Protein AF-A0A4R5GBF7-F1 (afdb_monomer)

Secondary structure (DSSP, 8-state):
-HHHHHHHTT---SSEEEEEEES-SS-GGG--EEEEEEETTEEEEPPS-BSGGGHHHHHHHHHHHHHHHHHTTPPEEEEE--HHHHHHHHHS--HHHHHHHHHHPEE--THHHHSPPPPP-------

Structure (mmCIF, N/CA/C/O backbone):
data_AF-A0A4R5GBF7-F1
#
_entry.id   AF-A0A4R5GBF7-F1
#
loop_
_atom_site.group_PDB
_atom_site.id
_atom_site.type_symbol
_atom_site.label_atom_id
_atom_site.label_alt_id
_atom_site.label_comp_id
_atom_site.label_asym_id
_atom_site.label_entity_id
_atom_site.label_seq_id
_atom_site.pdbx_PDB_ins_code
_atom_site.Cartn_x
_atom_site.Cartn_y
_atom_site.Cartn_z
_atom_site.occupancy
_atom_site.B_iso_or_equiv
_atom_site.auth_seq_id
_atom_site.auth_comp_id
_atom_site.auth_asym_id
_atom_site.auth_atom_id
_atom_site.pdbx_PDB_model_num
ATOM 1 N N . MET A 1 1 ? -5.906 3.016 -12.571 1.00 55.62 1 MET A N 1
ATOM 2 C CA . MET A 1 1 ? -5.816 3.870 -11.365 1.00 55.62 1 MET A CA 1
ATOM 3 C C . MET A 1 1 ? -7.178 4.278 -10.811 1.00 55.62 1 MET A C 1
ATOM 5 O O . MET A 1 1 ? -7.481 3.913 -9.683 1.00 55.62 1 MET A O 1
ATOM 9 N N . GLN A 1 2 ? -8.000 5.003 -11.587 1.00 59.97 2 GLN A N 1
ATOM 10 C CA . GLN A 1 2 ? -9.221 5.654 -11.083 1.00 59.97 2 GLN A CA 1
ATOM 11 C C . GLN A 1 2 ? -10.164 4.717 -10.315 1.00 59.97 2 GLN A C 1
ATOM 13 O O . GLN A 1 2 ? -10.664 5.103 -9.272 1.00 59.97 2 GLN A O 1
ATOM 18 N N . ALA A 1 3 ? -10.335 3.462 -10.743 1.00 66.56 3 ALA A N 1
ATOM 19 C CA . ALA A 1 3 ? -11.238 2.524 -10.071 1.00 66.56 3 ALA A CA 1
ATOM 20 C C . ALA A 1 3 ? -10.871 2.213 -8.603 1.00 66.56 3 ALA A C 1
ATOM 22 O O . ALA A 1 3 ? -11.770 2.057 -7.778 1.00 66.56 3 ALA A O 1
ATOM 23 N N . VAL A 1 4 ? -9.575 2.130 -8.262 1.00 69.69 4 VAL A N 1
ATOM 24 C CA . VAL A 1 4 ? -9.149 1.894 -6.871 1.00 69.69 4 VAL A CA 1
ATOM 25 C C . VAL A 1 4 ? -9.349 3.167 -6.060 1.00 69.69 4 VAL A C 1
ATOM 27 O O . VAL A 1 4 ? -10.029 3.122 -5.044 1.00 69.69 4 VAL A O 1
ATOM 30 N N . LEU A 1 5 ? -8.851 4.309 -6.544 1.00 68.31 5 LEU A N 1
ATOM 31 C CA . LEU A 1 5 ? -8.981 5.595 -5.850 1.00 68.31 5 LEU A CA 1
ATOM 32 C C . LEU A 1 5 ? -10.451 5.976 -5.603 1.00 68.31 5 LEU A C 1
ATOM 34 O O . LEU A 1 5 ? -10.807 6.295 -4.477 1.00 68.31 5 LEU A O 1
ATOM 38 N N . SER A 1 6 ? -11.337 5.808 -6.588 1.00 71.75 6 SER A N 1
ATOM 39 C CA . SER A 1 6 ? -12.776 6.064 -6.421 1.00 71.75 6 SER A CA 1
ATOM 40 C C . SER A 1 6 ? -13.464 5.108 -5.443 1.00 71.75 6 SER A C 1
ATOM 42 O O . SER A 1 6 ? -14.520 5.429 -4.895 1.00 71.75 6 SER A O 1
ATOM 44 N N . ARG A 1 7 ? -12.902 3.915 -5.213 1.00 75.19 7 ARG A N 1
ATOM 45 C CA . ARG A 1 7 ? -13.366 3.018 -4.146 1.00 75.19 7 ARG A CA 1
ATOM 46 C C . ARG A 1 7 ? -12.835 3.464 -2.785 1.00 75.19 7 ARG A C 1
ATOM 48 O O . ARG A 1 7 ? -13.573 3.375 -1.811 1.00 75.19 7 ARG A O 1
ATOM 55 N N . LEU A 1 8 ? -11.605 3.973 -2.730 1.00 74.50 8 LEU A N 1
ATOM 56 C CA . LEU A 1 8 ? -10.993 4.513 -1.514 1.00 74.50 8 LEU A CA 1
ATOM 57 C C . LEU A 1 8 ? -11.664 5.806 -1.034 1.00 74.50 8 LEU A C 1
ATOM 59 O O . LEU A 1 8 ? -11.799 6.010 0.168 1.00 74.50 8 LEU A O 1
ATOM 63 N N . GLU A 1 9 ? -12.136 6.657 -1.947 1.00 75.06 9 GLU A N 1
ATOM 64 C CA . GLU A 1 9 ? -12.889 7.881 -1.625 1.00 75.06 9 GLU A CA 1
ATOM 65 C C . GLU A 1 9 ? -14.184 7.599 -0.853 1.00 75.06 9 GLU A C 1
ATOM 67 O O . GLU A 1 9 ? -14.620 8.426 -0.059 1.00 75.06 9 GLU A O 1
ATOM 72 N N . LYS A 1 10 ? -14.770 6.411 -1.036 1.00 77.19 10 LYS A N 1
ATOM 73 C CA . LYS A 1 10 ? -15.978 5.971 -0.321 1.00 77.19 10 LYS A CA 1
ATOM 74 C C . LYS A 1 10 ? -15.686 5.403 1.069 1.00 77.19 10 LYS A C 1
ATOM 76 O O . LYS A 1 10 ? -16.617 5.027 1.775 1.00 77.19 10 LYS A O 1
ATOM 81 N N . ILE A 1 11 ? -14.414 5.291 1.456 1.00 80.50 11 ILE A N 1
ATOM 82 C CA . ILE A 1 11 ? -14.034 4.784 2.772 1.00 80.50 11 ILE A CA 1
ATOM 83 C C . ILE A 1 11 ? -14.128 5.926 3.786 1.00 80.50 11 ILE A C 1
ATOM 85 O O . ILE A 1 11 ? -13.247 6.783 3.883 1.00 80.50 11 ILE A O 1
ATOM 89 N N . GLU A 1 12 ? -15.194 5.911 4.580 1.00 77.12 12 GLU A N 1
ATOM 90 C CA . GLU A 1 12 ? -15.437 6.879 5.662 1.00 77.12 12 GLU A CA 1
ATOM 91 C C . GLU A 1 12 ? -14.851 6.431 7.010 1.00 77.12 12 GLU A C 1
ATOM 93 O O . GLU A 1 12 ? -15.005 7.109 8.023 1.00 77.12 12 GLU A O 1
ATOM 98 N N . ALA A 1 13 ? -14.156 5.292 7.042 1.00 79.69 13 ALA A N 1
ATOM 99 C CA . ALA A 1 13 ? -13.589 4.764 8.272 1.00 79.69 13 ALA A CA 1
ATOM 100 C C . ALA A 1 13 ? -12.510 5.712 8.844 1.00 79.69 13 ALA A C 1
ATOM 102 O O . ALA A 1 13 ? -11.579 6.079 8.117 1.00 79.69 13 ALA A O 1
ATOM 103 N N . PRO A 1 14 ? -12.600 6.092 10.136 1.00 79.25 14 PRO A N 1
ATOM 104 C CA . PRO A 1 14 ? -11.598 6.943 10.777 1.00 79.25 14 PRO A CA 1
ATOM 105 C C . PRO A 1 14 ? -10.293 6.180 11.027 1.00 79.25 14 PRO A C 1
ATOM 107 O O . PRO A 1 14 ? -9.208 6.743 10.924 1.00 79.25 14 PRO A O 1
ATOM 110 N N . GLU A 1 15 ? -10.393 4.877 11.284 1.00 88.88 15 GLU A N 1
ATOM 111 C CA . GLU A 1 15 ? -9.262 4.005 11.576 1.00 88.88 15 GLU A CA 1
ATOM 112 C C . GLU A 1 15 ? -9.082 2.951 10.487 1.00 88.88 15 GLU A C 1
ATOM 114 O O . GLU A 1 15 ? -10.042 2.362 9.977 1.00 88.88 15 GLU A O 1
ATOM 119 N N . GLY A 1 16 ? -7.822 2.675 10.172 1.00 93.50 16 GLY A N 1
ATOM 120 C CA . GLY A 1 16 ? -7.451 1.636 9.235 1.00 93.50 16 GLY A CA 1
ATOM 121 C C . GLY A 1 16 ? -5.946 1.470 9.144 1.00 93.50 16 GLY A C 1
ATOM 122 O O . GLY A 1 16 ? -5.193 2.047 9.924 1.00 93.50 16 GLY A O 1
ATOM 123 N N . ARG A 1 17 ? -5.496 0.646 8.203 1.00 95.00 17 ARG A N 1
ATOM 124 C CA . ARG A 1 17 ? -4.074 0.478 7.882 1.00 95.00 17 ARG A CA 1
ATOM 125 C C . ARG A 1 17 ? -3.894 0.170 6.408 1.00 95.00 17 ARG A C 1
ATOM 127 O O . ARG A 1 17 ? -4.765 -0.448 5.792 1.00 95.00 17 ARG A O 1
ATOM 134 N N . LEU A 1 18 ? -2.724 0.522 5.894 1.00 96.00 18 LEU A N 1
ATOM 135 C CA . LEU A 1 18 ? -2.245 0.104 4.585 1.00 96.00 18 LEU A CA 1
ATOM 136 C C . LEU A 1 18 ? -1.121 -0.919 4.772 1.00 96.00 18 LEU A C 1
ATOM 138 O O . LEU A 1 18 ? -0.131 -0.646 5.450 1.00 96.00 18 LEU A O 1
ATOM 142 N N . VAL A 1 19 ? -1.259 -2.089 4.157 1.00 96.62 19 VAL A N 1
ATOM 143 C CA . VAL A 1 19 ? -0.180 -3.069 4.019 1.00 96.62 19 VAL A CA 1
ATOM 144 C C . VAL A 1 19 ? 0.174 -3.200 2.547 1.00 96.62 19 VAL A C 1
ATOM 146 O O . VAL A 1 19 ? -0.636 -3.646 1.737 1.00 96.62 19 VAL A O 1
ATOM 149 N N . LEU A 1 20 ? 1.394 -2.807 2.207 1.00 96.00 20 LEU A N 1
ATOM 150 C CA . LEU A 1 20 ? 1.989 -3.009 0.899 1.00 96.00 20 LEU A CA 1
ATOM 151 C C . LEU A 1 20 ? 2.548 -4.430 0.834 1.00 96.00 20 LEU A C 1
ATOM 153 O O . LEU A 1 20 ? 3.321 -4.848 1.695 1.00 96.00 20 LEU A O 1
ATOM 157 N N . ILE A 1 21 ? 2.121 -5.179 -0.173 1.00 95.31 21 ILE A N 1
ATOM 158 C CA . ILE A 1 21 ? 2.546 -6.559 -0.407 1.00 95.31 21 ILE A CA 1
ATOM 159 C C . ILE A 1 21 ? 3.498 -6.510 -1.595 1.00 95.31 21 ILE A C 1
ATOM 161 O O . ILE A 1 21 ? 3.105 -5.990 -2.634 1.00 95.31 21 ILE A O 1
ATOM 165 N N . THR A 1 22 ? 4.718 -7.020 -1.454 1.00 95.00 22 THR A N 1
ATOM 166 C CA . THR A 1 22 ? 5.745 -7.058 -2.514 1.00 95.00 22 THR A CA 1
ATOM 167 C C . THR A 1 22 ? 6.352 -8.451 -2.619 1.00 95.00 22 THR A C 1
ATOM 169 O O . THR A 1 22 ? 6.312 -9.220 -1.662 1.00 95.00 22 THR A O 1
ATOM 172 N N . ASP A 1 23 ? 6.921 -8.788 -3.771 1.00 92.00 23 ASP A N 1
ATOM 173 C CA . ASP A 1 23 ? 7.725 -9.997 -3.977 1.00 92.00 23 ASP A CA 1
ATOM 174 C C . ASP A 1 23 ? 9.241 -9.745 -3.879 1.00 92.00 23 ASP A C 1
ATOM 176 O O . ASP A 1 23 ? 10.040 -10.664 -4.057 1.00 92.00 23 ASP A O 1
ATOM 180 N N . ARG A 1 24 ? 9.655 -8.497 -3.611 1.00 87.62 24 ARG A N 1
ATOM 181 C CA . ARG A 1 24 ? 11.067 -8.089 -3.537 1.00 87.62 24 ARG A CA 1
ATOM 182 C C . ARG A 1 24 ? 11.356 -7.278 -2.281 1.00 87.62 24 ARG A C 1
ATOM 184 O O . ARG A 1 24 ? 10.645 -6.316 -1.995 1.00 87.62 24 ARG A O 1
ATOM 191 N N . GLN A 1 25 ? 12.434 -7.639 -1.584 1.00 73.56 25 GLN A N 1
ATOM 192 C CA . GLN A 1 25 ? 12.899 -6.955 -0.373 1.00 73.56 25 GLN A CA 1
ATOM 193 C C . GLN A 1 25 ? 13.921 -5.842 -0.677 1.00 73.56 25 GLN A C 1
ATOM 195 O O . GLN A 1 25 ? 13.817 -4.758 -0.108 1.00 73.56 25 GLN A O 1
ATOM 200 N N . ASP A 1 26 ? 14.844 -6.071 -1.623 1.00 76.94 26 ASP A N 1
ATOM 201 C CA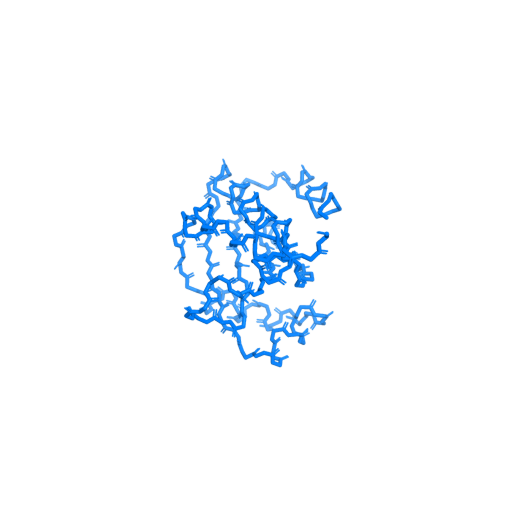 . ASP A 1 26 ? 16.007 -5.186 -1.840 1.00 76.94 26 ASP A CA 1
ATOM 202 C C . ASP A 1 26 ? 15.998 -4.416 -3.177 1.00 76.94 26 ASP A C 1
ATOM 204 O O . ASP A 1 26 ? 16.777 -3.485 -3.372 1.00 76.94 26 ASP A O 1
ATOM 208 N N . GLU A 1 27 ? 15.076 -4.721 -4.095 1.00 82.62 27 GLU A N 1
ATOM 209 C CA . GLU A 1 27 ? 15.018 -4.103 -5.430 1.00 82.62 27 GLU A CA 1
ATOM 210 C C . GLU A 1 27 ? 13.807 -3.176 -5.601 1.00 82.62 27 GLU A C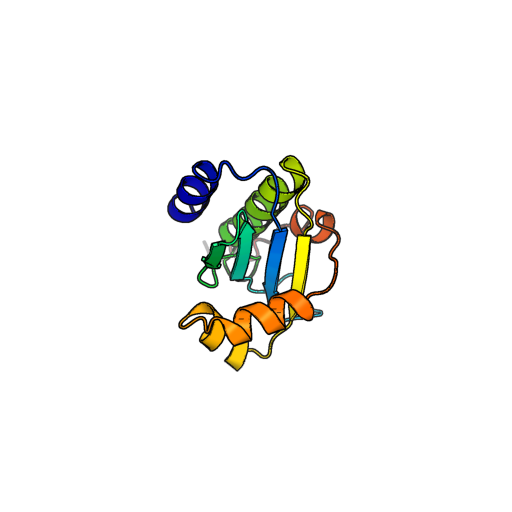 1
ATOM 212 O O . GLU A 1 27 ? 12.923 -3.400 -6.432 1.00 82.62 27 GLU A O 1
ATOM 217 N N . ARG A 1 28 ? 13.750 -2.091 -4.820 1.00 83.00 28 ARG A N 1
ATOM 218 C CA . ARG A 1 28 ? 12.590 -1.174 -4.820 1.00 83.00 28 ARG A CA 1
ATOM 219 C C . ARG A 1 28 ? 12.316 -0.522 -6.180 1.00 83.00 28 ARG A C 1
ATOM 221 O O . ARG A 1 28 ? 11.156 -0.284 -6.505 1.00 83.00 28 ARG A O 1
ATOM 228 N N . LEU A 1 29 ? 13.353 -0.286 -6.989 1.00 84.81 29 LEU A N 1
ATOM 229 C CA . LEU A 1 29 ? 13.241 0.311 -8.332 1.00 84.81 29 LEU A CA 1
ATOM 230 C C . LEU A 1 29 ? 12.614 -0.616 -9.377 1.00 84.81 29 LEU A C 1
ATOM 232 O O . LEU A 1 29 ? 12.291 -0.167 -10.470 1.00 84.81 29 LEU A O 1
ATOM 236 N N . GLN A 1 30 ? 12.437 -1.893 -9.049 1.00 86.44 30 GLN A N 1
ATOM 237 C CA . GLN A 1 30 ? 11.798 -2.884 -9.910 1.00 86.44 30 GLN A CA 1
ATOM 238 C C . GLN A 1 30 ? 10.708 -3.667 -9.163 1.00 86.44 30 GLN A C 1
ATOM 240 O O . GLN A 1 30 ? 10.232 -4.699 -9.634 1.00 86.44 30 GLN A O 1
ATOM 245 N N . ALA A 1 31 ? 10.321 -3.202 -7.975 1.00 91.12 31 ALA A N 1
ATOM 246 C CA . ALA A 1 31 ? 9.358 -3.895 -7.142 1.00 91.12 31 ALA A CA 1
ATOM 247 C C . ALA A 1 31 ? 7.934 -3.726 -7.690 1.00 91.12 31 ALA A C 1
ATOM 249 O O . ALA A 1 31 ? 7.536 -2.652 -8.161 1.00 91.12 31 ALA A O 1
ATOM 250 N N . ARG A 1 32 ? 7.167 -4.814 -7.600 1.00 94.06 32 ARG A N 1
ATOM 251 C CA . ARG A 1 32 ? 5.728 -4.848 -7.852 1.00 94.06 32 ARG A CA 1
ATOM 252 C C . ARG A 1 32 ? 5.023 -4.874 -6.513 1.00 94.06 32 ARG A C 1
ATOM 254 O O . ARG A 1 32 ? 5.402 -5.636 -5.632 1.00 94.06 32 ARG A O 1
ATOM 261 N N . TYR A 1 33 ? 3.964 -4.091 -6.397 1.00 95.31 33 TYR A N 1
ATOM 262 C CA . TYR A 1 33 ? 3.170 -4.021 -5.187 1.00 95.31 33 TYR A CA 1
ATOM 263 C C . TYR A 1 33 ? 1.703 -4.329 -5.47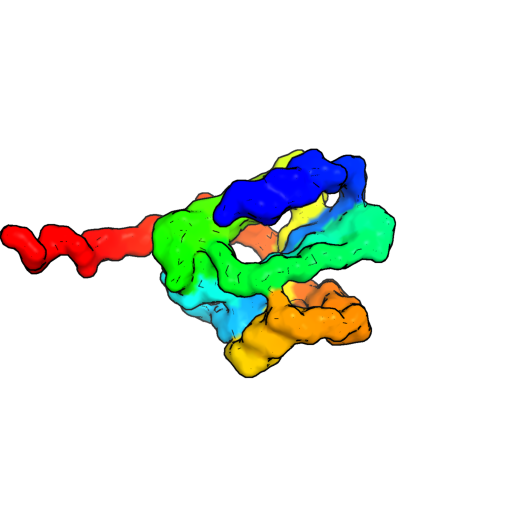7 1.00 95.31 33 TYR A C 1
ATOM 265 O O . TYR A 1 33 ? 1.103 -3.826 -6.435 1.00 95.31 33 TYR A O 1
ATOM 273 N N . GLY A 1 34 ? 1.132 -5.161 -4.614 1.00 95.25 34 GLY A N 1
ATOM 274 C CA . GLY A 1 34 ? -0.288 -5.154 -4.292 1.00 95.25 34 GLY A CA 1
ATOM 275 C C . GLY A 1 34 ? -0.512 -4.387 -2.991 1.00 95.25 34 GLY A C 1
ATOM 276 O O . GLY A 1 34 ? 0.436 -4.029 -2.285 1.00 95.25 34 GLY A O 1
ATOM 277 N N . ALA A 1 35 ? -1.771 -4.145 -2.657 1.00 95.00 35 ALA A N 1
ATOM 278 C CA . ALA A 1 35 ? -2.146 -3.481 -1.425 1.00 95.00 35 ALA A CA 1
ATOM 279 C C . ALA A 1 35 ? -3.263 -4.240 -0.719 1.00 95.00 35 ALA A C 1
ATOM 281 O O . ALA A 1 35 ? -4.199 -4.747 -1.337 1.00 95.00 35 AL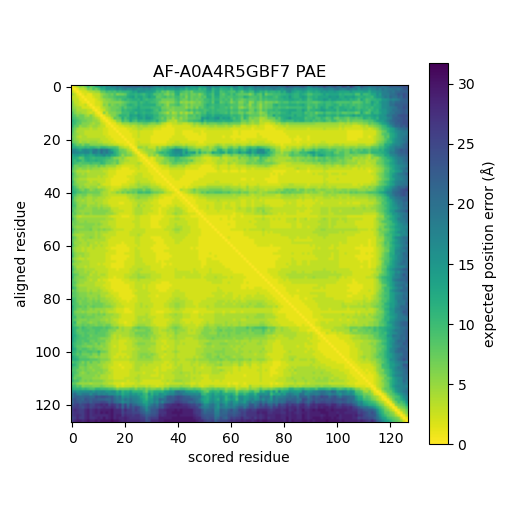A A O 1
ATOM 282 N N . LEU A 1 36 ? -3.163 -4.262 0.601 1.00 94.06 36 LEU A N 1
ATOM 283 C CA . LEU A 1 36 ? -4.206 -4.690 1.506 1.00 94.06 36 LEU A CA 1
ATOM 284 C C . LEU A 1 36 ? -4.556 -3.515 2.414 1.00 94.06 36 LEU A C 1
ATOM 286 O O . LEU A 1 36 ? -3.709 -3.003 3.146 1.00 94.06 36 LEU A O 1
ATOM 290 N N . LEU A 1 37 ? -5.818 -3.110 2.378 1.00 93.31 37 LEU A N 1
ATOM 291 C CA . LEU A 1 37 ? -6.368 -2.113 3.280 1.00 93.31 37 LEU A CA 1
ATOM 292 C C . LEU A 1 37 ? -7.283 -2.801 4.278 1.00 93.31 37 LEU A C 1
ATOM 294 O O . LEU A 1 37 ? -8.113 -3.613 3.879 1.00 93.31 37 LEU A O 1
ATOM 298 N N . THR A 1 38 ? -7.165 -2.459 5.558 1.00 92.12 38 THR A N 1
ATOM 299 C CA . THR A 1 38 ? -8.148 -2.885 6.565 1.00 92.12 38 THR A CA 1
ATOM 300 C C . THR A 1 38 ? -8.738 -1.678 7.252 1.00 92.12 38 THR A C 1
ATOM 302 O O . THR A 1 38 ? -7.979 -0.796 7.650 1.00 92.12 38 THR A O 1
ATOM 305 N N . PHE A 1 39 ? -10.054 -1.655 7.419 1.00 91.31 39 PHE A N 1
ATOM 306 C CA . PHE A 1 39 ? -10.782 -0.530 7.997 1.00 91.31 39 PHE A CA 1
ATOM 307 C C . PHE A 1 39 ? -12.165 -0.987 8.454 1.00 91.31 39 PHE A C 1
ATOM 309 O O . PHE A 1 39 ? -12.788 -1.798 7.782 1.00 91.31 39 PHE A O 1
ATOM 316 N N . GLY A 1 40 ? -12.650 -0.510 9.604 1.00 84.38 40 GLY A N 1
ATOM 317 C CA . GLY A 1 40 ? -14.019 -0.806 10.063 1.00 84.38 40 GLY A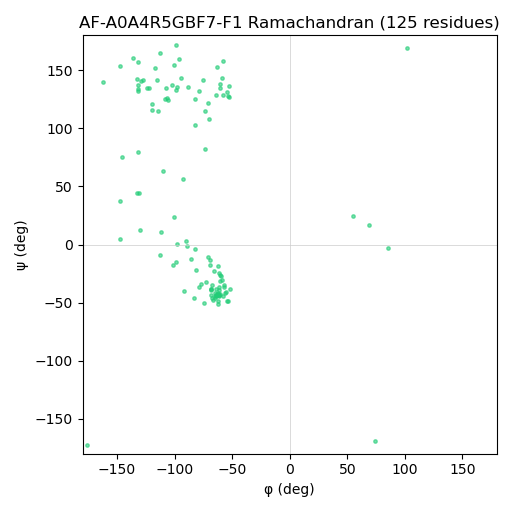 CA 1
ATOM 318 C C . GLY A 1 40 ? -14.393 -2.299 10.160 1.00 84.38 40 GLY A C 1
ATOM 319 O O . GLY A 1 40 ? -15.566 -2.632 10.062 1.00 84.38 40 GLY A O 1
ATOM 320 N N . GLY A 1 41 ? -13.416 -3.202 10.318 1.00 82.94 41 GLY A N 1
ATOM 321 C CA . GLY A 1 41 ? -13.630 -4.659 10.303 1.00 82.94 41 GLY A CA 1
ATOM 322 C C . GLY A 1 41 ? -13.634 -5.305 8.910 1.00 82.94 41 GLY A C 1
ATOM 323 O O . GLY A 1 41 ? -13.701 -6.528 8.806 1.00 82.94 41 GLY A O 1
ATOM 324 N N . GLU A 1 42 ? -13.506 -4.510 7.851 1.00 86.12 42 GLU A N 1
ATOM 325 C CA . GLU A 1 42 ? -13.389 -4.959 6.467 1.00 86.12 42 GLU A CA 1
ATOM 326 C C . GLU A 1 42 ? -11.926 -5.045 6.016 1.00 86.12 42 GLU A C 1
ATOM 328 O O . GLU A 1 42 ? -11.026 -4.410 6.580 1.00 86.12 42 GLU A O 1
ATOM 333 N N . ALA A 1 43 ? -11.700 -5.828 4.961 1.00 87.94 43 ALA A N 1
ATOM 334 C CA . ALA A 1 43 ? -10.425 -5.928 4.269 1.00 87.94 43 ALA A CA 1
ATOM 335 C C . ALA A 1 43 ? -10.635 -5.813 2.754 1.00 87.94 43 ALA A C 1
ATOM 337 O O . ALA A 1 43 ? -11.501 -6.475 2.182 1.00 87.94 43 ALA A O 1
ATOM 338 N N . LEU A 1 44 ? -9.815 -4.993 2.101 1.00 89.50 44 LEU A N 1
ATOM 339 C CA . LEU A 1 44 ? -9.773 -4.832 0.653 1.00 89.50 44 LEU A CA 1
ATOM 340 C C . LEU A 1 44 ? -8.382 -5.213 0.152 1.00 89.50 44 LEU A C 1
ATOM 342 O O . LEU A 1 44 ? -7.407 -4.536 0.470 1.00 89.50 44 LEU A O 1
ATOM 346 N N . VAL A 1 45 ? -8.308 -6.267 -0.657 1.00 90.69 45 VAL A N 1
ATOM 347 C CA . VAL A 1 45 ? -7.096 -6.662 -1.384 1.00 90.69 45 VAL A CA 1
ATOM 348 C C . VAL A 1 45 ? -7.183 -6.130 -2.811 1.00 90.69 45 VAL A C 1
ATOM 350 O O . VAL A 1 45 ? -8.232 -6.214 -3.452 1.00 90.69 45 VAL A O 1
ATOM 353 N N . THR A 1 46 ? -6.089 -5.566 -3.311 1.00 90.69 46 THR A N 1
ATOM 354 C CA . THR A 1 46 ? -5.974 -5.118 -4.700 1.00 90.69 46 THR A CA 1
ATOM 355 C C . THR A 1 46 ? -5.204 -6.132 -5.537 1.00 90.69 46 THR A C 1
ATOM 357 O O . THR A 1 46 ? -4.302 -6.802 -5.044 1.00 90.69 46 THR A O 1
ATOM 360 N N . ALA A 1 47 ? -5.454 -6.137 -6.845 1.00 88.50 47 ALA A N 1
ATOM 361 C CA . ALA A 1 47 ? -4.534 -6.747 -7.800 1.00 88.50 47 ALA A CA 1
ATOM 362 C C . ALA A 1 47 ? -3.129 -6.101 -7.712 1.00 88.50 47 ALA A C 1
ATOM 364 O O . ALA A 1 47 ? -3.007 -4.951 -7.257 1.00 88.50 47 ALA A O 1
ATOM 365 N N . PRO A 1 48 ? -2.070 -6.796 -8.163 1.00 90.62 48 PRO A N 1
ATOM 366 C CA . PRO A 1 48 ? -0.743 -6.209 -8.262 1.00 90.62 48 PRO A CA 1
ATOM 367 C C . PRO A 1 48 ? -0.728 -5.177 -9.395 1.00 90.62 48 PRO A C 1
ATOM 369 O O . PRO A 1 48 ? -0.803 -5.523 -10.570 1.00 90.62 48 PRO A O 1
ATOM 372 N N . ALA A 1 49 ? -0.679 -3.898 -9.034 1.00 91.75 49 ALA A N 1
ATOM 373 C CA . ALA A 1 49 ? -0.812 -2.790 -9.986 1.00 91.75 49 ALA A CA 1
ATOM 374 C C . ALA A 1 49 ? -0.000 -1.545 -9.592 1.00 91.75 49 ALA A C 1
ATOM 376 O O . ALA A 1 49 ? -0.118 -0.499 -10.229 1.00 91.75 49 ALA A O 1
ATOM 377 N N . PHE A 1 50 ? 0.795 -1.640 -8.525 1.00 93.56 50 PHE A N 1
ATOM 378 C CA . PHE A 1 50 ? 1.528 -0.522 -7.947 1.00 93.56 50 PHE A CA 1
ATOM 379 C C . PHE A 1 50 ? 3.035 -0.764 -8.037 1.00 93.56 50 PHE A C 1
ATOM 381 O O . PHE A 1 50 ? 3.503 -1.902 -8.016 1.00 93.56 50 PHE A O 1
ATOM 388 N N . GLY A 1 51 ? 3.801 0.317 -8.105 1.00 93.00 51 GLY A N 1
ATOM 389 C CA . GLY A 1 51 ? 5.259 0.307 -8.069 1.00 93.00 51 GLY A CA 1
ATOM 390 C C . GLY A 1 51 ? 5.952 0.477 -9.420 1.00 93.00 51 GLY A C 1
ATOM 391 O O . GLY A 1 51 ? 5.306 0.423 -10.470 1.00 93.00 51 GLY A O 1
ATOM 392 N N . PRO A 1 52 ? 7.280 0.691 -9.393 1.00 91.62 52 PRO A N 1
ATOM 393 C CA . PRO A 1 52 ? 8.066 1.045 -10.577 1.00 91.62 52 PRO A CA 1
ATOM 394 C C . PRO A 1 52 ? 8.068 -0.001 -11.694 1.00 91.62 52 PRO A C 1
ATOM 396 O O . PRO A 1 52 ? 8.234 0.351 -12.857 1.00 91.62 52 PRO A O 1
ATOM 399 N N . ALA A 1 53 ? 7.829 -1.272 -11.367 1.00 92.38 53 ALA A N 1
ATOM 400 C CA . ALA A 1 53 ? 7.713 -2.339 -12.360 1.00 92.38 53 ALA A CA 1
ATOM 401 C C . ALA A 1 53 ? 6.544 -2.152 -13.347 1.00 92.38 53 ALA A C 1
ATOM 403 O O . ALA A 1 53 ? 6.552 -2.754 -14.416 1.00 92.38 53 ALA A O 1
ATOM 404 N N . TYR A 1 54 ? 5.556 -1.317 -13.008 1.00 90.69 54 TYR A N 1
ATOM 405 C CA . TYR A 1 54 ? 4.455 -0.934 -13.899 1.00 90.69 54 TYR A CA 1
ATOM 406 C C . TYR A 1 54 ? 4.679 0.448 -14.539 1.00 90.69 54 TYR A C 1
ATOM 408 O O . TYR A 1 54 ? 3.729 1.134 -14.922 1.00 90.69 54 TYR A O 1
ATOM 416 N N . GLY A 1 55 ? 5.938 0.882 -14.628 1.00 90.62 55 GLY A N 1
ATOM 417 C CA . GLY A 1 55 ? 6.332 2.160 -15.208 1.00 90.62 55 GLY A CA 1
ATOM 418 C C . GLY A 1 55 ? 6.007 3.372 -14.322 1.00 90.62 55 GLY A C 1
ATOM 419 O O . GLY A 1 55 ? 5.641 3.231 -13.148 1.00 90.62 55 GLY A O 1
ATOM 420 N N . PRO A 1 56 ? 6.133 4.595 -14.875 1.00 89.94 56 PRO A N 1
ATOM 421 C CA . PRO A 1 56 ? 5.931 5.838 -14.129 1.00 89.94 56 PRO A CA 1
ATOM 422 C C . PRO A 1 56 ? 4.549 5.948 -13.477 1.00 89.94 56 PRO A C 1
ATOM 424 O O . PRO A 1 56 ? 4.438 6.431 -12.351 1.00 89.94 56 PRO A O 1
ATOM 427 N N . GLU A 1 57 ? 3.508 5.455 -14.151 1.00 89.81 57 GLU A N 1
ATOM 428 C CA . GLU A 1 57 ? 2.142 5.456 -13.621 1.00 89.81 57 GLU A CA 1
ATOM 429 C C . GLU A 1 57 ? 1.994 4.508 -12.427 1.00 89.81 57 GLU A C 1
ATOM 431 O O . GLU A 1 57 ? 1.360 4.873 -11.442 1.00 89.81 57 GLU A O 1
ATOM 436 N N . GLY A 1 58 ? 2.633 3.335 -12.451 1.00 91.50 58 GLY A N 1
ATOM 437 C CA . GLY A 1 58 ? 2.670 2.425 -11.304 1.00 91.50 58 GLY A CA 1
ATOM 438 C C . GLY A 1 58 ? 3.413 3.002 -10.100 1.00 91.50 58 GLY A C 1
ATOM 439 O O . GLY A 1 58 ? 2.948 2.890 -8.962 1.00 91.50 58 GLY A O 1
ATOM 440 N N . ALA A 1 59 ? 4.548 3.665 -10.331 1.00 91.88 59 ALA A N 1
ATOM 441 C CA . ALA A 1 59 ? 5.285 4.354 -9.271 1.00 91.88 59 ALA A CA 1
ATOM 442 C C . ALA A 1 59 ? 4.451 5.494 -8.661 1.00 91.88 59 ALA A C 1
ATOM 444 O O . ALA A 1 59 ? 4.356 5.621 -7.439 1.00 91.88 59 ALA A O 1
ATOM 445 N N . ARG A 1 60 ? 3.779 6.281 -9.510 1.00 91.38 60 ARG A N 1
ATOM 446 C CA . ARG A 1 60 ? 2.860 7.337 -9.080 1.00 91.38 60 ARG A CA 1
ATOM 447 C C . ARG A 1 60 ? 1.676 6.774 -8.293 1.00 91.38 60 ARG A C 1
ATOM 449 O O . ARG A 1 60 ? 1.348 7.323 -7.246 1.00 91.38 60 ARG A O 1
ATOM 456 N N . ALA A 1 61 ? 1.098 5.662 -8.745 1.00 92.31 61 ALA A N 1
ATOM 457 C CA . ALA A 1 61 ? 0.025 4.944 -8.058 1.00 92.31 61 ALA A CA 1
ATOM 458 C C . ALA A 1 61 ? 0.396 4.607 -6.617 1.00 92.31 61 ALA A C 1
ATOM 460 O O . ALA A 1 61 ? -0.375 4.833 -5.687 1.00 92.31 61 ALA A O 1
ATOM 461 N N . LEU A 1 62 ? 1.595 4.047 -6.452 1.00 94.75 62 LEU A N 1
ATOM 462 C CA . LEU A 1 62 ? 2.120 3.637 -5.161 1.00 94.75 62 LEU A CA 1
ATOM 463 C C . LEU A 1 62 ? 2.306 4.847 -4.240 1.00 94.75 62 LEU A C 1
ATOM 465 O O . LEU A 1 62 ? 1.905 4.803 -3.076 1.00 94.75 62 LEU A O 1
ATOM 469 N N . ALA A 1 63 ? 2.860 5.939 -4.771 1.00 94.00 63 ALA A N 1
ATOM 470 C CA . ALA A 1 63 ? 3.038 7.182 -4.031 1.00 94.00 63 ALA A CA 1
ATOM 471 C C . ALA A 1 63 ? 1.693 7.807 -3.616 1.00 94.00 63 ALA A C 1
ATOM 473 O O . ALA A 1 63 ? 1.547 8.233 -2.472 1.00 94.00 63 ALA A O 1
ATOM 474 N N . GLU A 1 64 ? 0.704 7.840 -4.513 1.00 93.88 64 GLU A N 1
ATOM 475 C CA . GLU A 1 64 ? -0.638 8.371 -4.240 1.00 93.88 64 GLU A CA 1
ATOM 476 C C . GLU A 1 64 ? -1.376 7.539 -3.186 1.00 93.88 64 GLU A C 1
ATOM 478 O O . GLU A 1 64 ? -1.897 8.104 -2.226 1.00 93.88 64 GLU A O 1
ATOM 483 N N . LEU A 1 65 ? -1.353 6.206 -3.297 1.00 94.88 65 LEU A N 1
ATOM 484 C CA . LEU A 1 65 ? -1.955 5.306 -2.309 1.00 94.88 65 LEU A CA 1
ATOM 485 C C . LEU A 1 65 ? -1.310 5.460 -0.924 1.00 94.88 65 LEU A C 1
ATOM 487 O O . LEU A 1 65 ? -2.000 5.510 0.095 1.00 94.88 65 LEU A O 1
ATOM 491 N N . THR A 1 66 ? 0.019 5.552 -0.891 1.00 95.19 66 THR A N 1
ATOM 492 C CA . THR A 1 66 ? 0.774 5.724 0.354 1.00 95.19 66 THR A CA 1
ATOM 493 C C . THR A 1 66 ? 0.458 7.068 1.006 1.00 95.19 66 THR A C 1
ATOM 495 O O . THR A 1 66 ? 0.214 7.125 2.212 1.00 95.19 66 THR A O 1
ATOM 498 N N . ARG A 1 67 ? 0.407 8.146 0.213 1.00 94.06 67 ARG A N 1
ATOM 499 C CA . ARG A 1 67 ? 0.051 9.482 0.701 1.00 94.06 67 ARG A CA 1
ATOM 500 C C . ARG A 1 67 ? -1.382 9.524 1.227 1.00 94.06 67 ARG A C 1
ATOM 502 O O . ARG A 1 67 ? -1.596 10.041 2.315 1.00 94.06 67 ARG A O 1
ATOM 509 N N . TRP A 1 68 ? -2.329 8.916 0.514 1.00 92.56 68 TRP A N 1
ATOM 510 C CA . TRP A 1 68 ? -3.723 8.817 0.954 1.00 92.56 68 TRP A CA 1
ATOM 511 C C . TRP A 1 68 ? -3.845 8.162 2.341 1.00 92.56 68 TRP A C 1
ATOM 513 O O . TRP A 1 68 ? -4.609 8.630 3.185 1.00 92.56 68 TRP A O 1
ATOM 523 N N . ALA A 1 69 ? -3.059 7.113 2.614 1.00 93.75 69 ALA A N 1
ATOM 524 C CA . ALA A 1 69 ? -3.030 6.485 3.935 1.00 93.75 69 ALA A CA 1
ATOM 525 C C . ALA A 1 69 ? -2.403 7.409 4.997 1.00 93.75 69 ALA A C 1
ATOM 527 O O . ALA A 1 69 ? -2.951 7.546 6.092 1.00 93.75 69 ALA A O 1
ATOM 528 N N . GLN A 1 70 ? -1.298 8.087 4.670 1.00 93.00 70 GLN A N 1
ATOM 529 C CA . GLN A 1 70 ? -0.646 9.043 5.574 1.00 93.00 70 GLN A CA 1
ATOM 530 C C . GLN A 1 70 ? -1.547 10.222 5.953 1.00 93.00 70 GLN A C 1
ATOM 532 O O . GLN A 1 70 ? -1.603 10.587 7.124 1.00 93.00 70 GLN A O 1
ATOM 537 N N . GLU A 1 71 ? -2.259 10.807 4.989 1.00 92.56 71 GLU A N 1
ATOM 538 C CA . GLU A 1 71 ? -3.168 11.943 5.209 1.00 92.56 71 GLU A CA 1
ATOM 539 C C . GLU A 1 71 ? -4.297 11.595 6.191 1.00 92.56 71 GLU A C 1
ATOM 541 O O . GLU A 1 71 ? -4.797 12.463 6.904 1.00 92.56 71 GLU A O 1
ATOM 546 N N . ARG A 1 72 ? -4.654 10.310 6.280 1.00 92.00 72 ARG A N 1
ATOM 547 C CA . ARG A 1 72 ? -5.630 9.767 7.234 1.00 92.00 72 ARG A CA 1
ATOM 548 C C . ARG A 1 72 ? -5.015 9.336 8.568 1.00 92.00 72 ARG A C 1
ATOM 550 O O . ARG A 1 72 ? -5.733 8.856 9.439 1.00 92.00 72 ARG A O 1
ATOM 557 N N . GLY A 1 73 ? -3.698 9.456 8.730 1.00 92.94 73 GLY A N 1
ATOM 558 C CA . GLY A 1 73 ? -2.974 8.955 9.899 1.00 92.94 73 GLY A CA 1
ATOM 559 C C . GLY A 1 73 ? -2.918 7.426 9.980 1.00 92.94 73 GLY A C 1
ATOM 560 O O . GLY A 1 73 ? -2.642 6.878 11.046 1.00 92.94 73 GLY A O 1
ATOM 561 N N . TRP A 1 74 ? -3.193 6.719 8.881 1.00 95.25 74 TRP A N 1
ATOM 562 C CA . TRP A 1 74 ? -3.198 5.262 8.873 1.00 95.25 74 TRP A CA 1
ATOM 563 C C . TRP A 1 74 ? -1.767 4.715 8.804 1.00 95.25 74 TRP A C 1
ATOM 565 O O . TRP A 1 74 ? -0.988 5.141 7.946 1.00 95.25 74 TRP A O 1
ATOM 575 N N . PRO A 1 75 ? -1.397 3.738 9.655 1.00 95.56 75 PRO A N 1
ATOM 576 C CA . PRO A 1 75 ? -0.087 3.112 9.593 1.00 95.56 75 PRO A CA 1
ATOM 577 C C . PRO A 1 75 ? 0.135 2.421 8.247 1.00 95.56 75 PRO A C 1
ATOM 579 O O . PRO A 1 75 ? -0.711 1.653 7.775 1.00 95.56 75 PRO A O 1
ATOM 582 N N . VAL A 1 76 ? 1.319 2.651 7.679 1.00 96.44 76 VAL A N 1
ATOM 583 C CA . VAL A 1 76 ? 1.813 1.959 6.487 1.00 96.44 76 VAL A CA 1
ATOM 584 C C . VAL A 1 76 ? 2.760 0.849 6.914 1.00 96.44 76 VAL A C 1
ATOM 586 O O . VAL A 1 76 ? 3.619 1.013 7.785 1.00 96.44 76 VAL A O 1
ATOM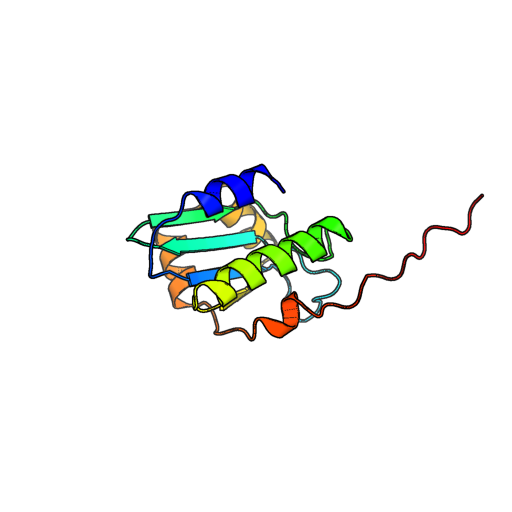 589 N N . ARG A 1 77 ? 2.560 -0.324 6.330 1.00 96.62 77 ARG A N 1
ATOM 590 C CA . ARG A 1 77 ? 3.327 -1.531 6.618 1.00 96.62 77 ARG A CA 1
ATOM 591 C C . ARG A 1 77 ? 3.693 -2.229 5.325 1.00 96.62 77 ARG A C 1
ATOM 593 O O . ARG A 1 77 ? 3.046 -2.017 4.306 1.00 96.62 77 ARG A O 1
ATOM 600 N N . GLU A 1 78 ? 4.697 -3.084 5.386 1.00 95.25 78 GLU A N 1
ATOM 601 C CA . GLU A 1 78 ? 5.176 -3.866 4.252 1.00 95.25 78 GLU A CA 1
ATOM 602 C C . GLU A 1 78 ? 5.225 -5.346 4.626 1.00 95.25 78 GLU A C 1
ATOM 604 O O . GLU A 1 78 ? 5.582 -5.714 5.747 1.00 95.25 78 GLU A O 1
ATOM 609 N N . THR A 1 79 ? 4.863 -6.213 3.692 1.00 94.94 79 THR A N 1
ATOM 610 C CA . THR A 1 79 ? 5.135 -7.645 3.782 1.00 94.94 79 THR A CA 1
ATOM 611 C C . THR A 1 79 ? 5.742 -8.115 2.469 1.00 94.94 79 THR A C 1
ATOM 613 O O . THR A 1 79 ? 5.317 -7.694 1.391 1.00 94.94 79 THR A O 1
ATOM 616 N N . VAL A 1 80 ? 6.765 -8.959 2.576 1.00 93.25 80 VAL A N 1
ATOM 617 C CA . VAL A 1 80 ? 7.470 -9.529 1.431 1.00 93.25 80 VAL A CA 1
ATOM 618 C C . VAL A 1 80 ? 7.066 -10.990 1.311 1.00 93.25 80 VAL A C 1
ATOM 620 O O . VAL A 1 80 ? 7.171 -11.741 2.280 1.00 93.25 80 VAL A O 1
ATOM 623 N N . LEU A 1 81 ? 6.603 -11.382 0.131 1.00 92.62 81 LEU A N 1
ATOM 624 C CA . LEU A 1 81 ? 6.204 -12.746 -0.197 1.00 92.62 81 LEU A CA 1
ATOM 625 C C . LEU A 1 81 ? 7.149 -13.361 -1.221 1.00 92.62 81 LEU A C 1
ATOM 627 O O . LEU A 1 81 ? 7.891 -12.665 -1.911 1.00 92.62 81 LEU A O 1
ATOM 631 N N . SER A 1 82 ? 7.083 -14.685 -1.357 1.00 91.38 82 SER A N 1
ATOM 632 C CA . SER A 1 82 ? 7.630 -15.332 -2.546 1.00 91.38 82 SER A CA 1
ATOM 633 C C . SER A 1 82 ? 6.865 -14.854 -3.789 1.00 91.38 82 SER A C 1
ATOM 635 O O . SER A 1 82 ? 5.681 -14.520 -3.702 1.00 91.38 82 SER A O 1
ATOM 637 N N . ALA A 1 83 ? 7.500 -14.850 -4.964 1.00 89.38 83 ALA A N 1
ATOM 638 C CA . ALA A 1 83 ? 6.830 -14.445 -6.204 1.00 89.38 83 ALA A CA 1
ATOM 639 C C . ALA A 1 83 ? 5.570 -15.287 -6.502 1.00 89.38 83 ALA A C 1
ATOM 641 O O . ALA A 1 83 ? 4.575 -14.761 -7.001 1.00 89.38 83 ALA A O 1
ATOM 642 N N . SER A 1 84 ? 5.593 -16.579 -6.158 1.00 89.06 84 SER A N 1
ATOM 643 C CA . SER A 1 84 ? 4.445 -17.480 -6.306 1.00 89.06 84 SER A CA 1
ATOM 644 C C . SER A 1 84 ? 3.297 -17.104 -5.367 1.00 89.06 84 SER A C 1
ATOM 646 O O . SER A 1 84 ? 2.149 -17.017 -5.805 1.00 89.06 84 SER A O 1
ATOM 648 N N . ASP A 1 85 ? 3.597 -16.838 -4.092 1.00 91.31 85 ASP A N 1
ATOM 649 C CA . ASP A 1 85 ? 2.583 -16.433 -3.112 1.00 91.31 85 ASP A CA 1
ATOM 650 C C . ASP A 1 85 ? 2.024 -15.049 -3.418 1.00 91.31 85 ASP A C 1
ATOM 652 O O . ASP A 1 85 ? 0.822 -14.842 -3.307 1.00 91.31 85 ASP A O 1
ATOM 656 N N . PHE A 1 86 ? 2.864 -14.121 -3.875 1.00 91.88 86 PHE A N 1
ATOM 657 C CA . PHE A 1 86 ? 2.441 -12.793 -4.303 1.00 91.88 86 PHE A CA 1
ATOM 658 C C . PHE A 1 86 ? 1.341 -12.857 -5.369 1.00 91.88 86 PHE A C 1
ATOM 660 O O . PHE A 1 86 ? 0.314 -12.195 -5.240 1.00 91.88 86 PHE A O 1
ATOM 667 N N . VAL A 1 87 ? 1.522 -13.678 -6.408 1.00 89.38 87 VAL A N 1
ATOM 668 C CA . VAL A 1 87 ? 0.508 -13.833 -7.463 1.00 89.38 87 VAL A CA 1
ATOM 669 C C . VAL A 1 87 ? -0.751 -14.500 -6.911 1.00 89.38 87 VAL A C 1
ATOM 671 O O . VAL A 1 87 ? -1.852 -14.000 -7.136 1.00 89.38 87 VAL A O 1
ATOM 674 N N . ARG A 1 88 ? -0.597 -15.602 -6.168 1.00 91.38 88 ARG A N 1
ATOM 675 C CA . ARG A 1 88 ? -1.719 -16.390 -5.642 1.00 91.38 88 ARG A CA 1
ATOM 676 C C . ARG A 1 88 ? -2.587 -15.586 -4.670 1.00 91.38 88 ARG A C 1
ATOM 678 O O . ARG A 1 88 ? -3.794 -15.516 -4.866 1.00 91.38 88 ARG A O 1
ATOM 685 N N . VAL A 1 89 ? -1.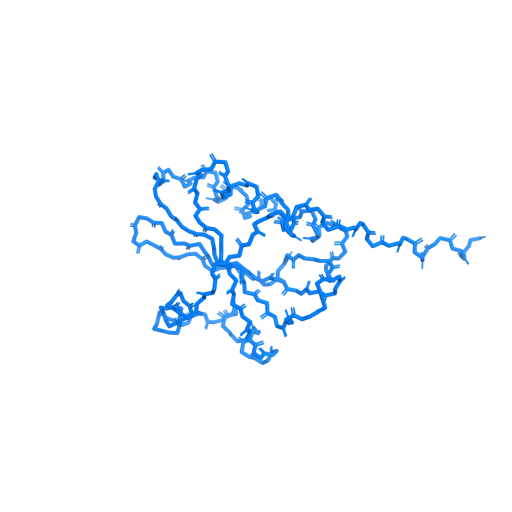978 -14.952 -3.668 1.00 89.69 89 VAL A N 1
ATOM 686 C CA . VAL A 1 89 ? -2.676 -14.192 -2.614 1.00 89.69 89 VAL A CA 1
ATOM 687 C C . VAL A 1 89 ? -3.459 -13.016 -3.188 1.00 89.69 89 VAL A C 1
ATOM 689 O O . VAL A 1 89 ? -4.556 -12.719 -2.722 1.00 89.69 89 VAL A O 1
ATOM 692 N N . LEU A 1 90 ? -2.901 -12.323 -4.183 1.00 89.00 90 LEU A N 1
ATOM 693 C CA . LEU A 1 90 ? -3.552 -11.151 -4.768 1.00 89.00 90 LEU A CA 1
ATOM 694 C C . LEU A 1 90 ? -4.629 -11.517 -5.801 1.00 89.00 90 LEU A C 1
ATOM 696 O O . LEU A 1 90 ? -5.506 -10.696 -6.065 1.00 89.00 90 LEU A O 1
ATOM 700 N N . ALA A 1 91 ? -4.568 -12.717 -6.386 1.00 88.06 91 ALA A N 1
ATOM 701 C CA . ALA A 1 91 ? -5.589 -13.222 -7.302 1.00 88.06 91 ALA A CA 1
ATOM 702 C C . ALA A 1 91 ? -6.776 -13.850 -6.554 1.00 88.06 91 ALA A C 1
ATOM 704 O O . ALA A 1 91 ? -7.929 -13.551 -6.861 1.00 88.06 91 ALA A O 1
ATOM 705 N N . GLU A 1 92 ? -6.488 -14.689 -5.560 1.00 87.88 92 GLU A N 1
ATOM 706 C CA . GLU A 1 92 ? -7.470 -15.454 -4.790 1.00 87.88 92 GLU A CA 1
ATOM 707 C C . GLU A 1 92 ? -7.171 -15.305 -3.288 1.00 87.88 92 GLU A C 1
ATOM 709 O O . GLU A 1 92 ? -6.535 -16.173 -2.683 1.00 87.88 92 GLU A O 1
ATOM 714 N N . PRO A 1 93 ? -7.577 -14.181 -2.668 1.00 85.75 93 PRO A N 1
ATOM 715 C CA . PRO A 1 93 ? -7.263 -13.917 -1.271 1.00 85.75 93 PRO A CA 1
ATOM 716 C C . PRO A 1 93 ? -8.058 -14.832 -0.331 1.00 85.75 93 PRO A C 1
ATOM 718 O O . PRO A 1 93 ? -9.288 -14.787 -0.293 1.00 85.75 93 PRO A O 1
ATOM 721 N N . ASP A 1 94 ? -7.344 -15.602 0.490 1.00 89.31 94 ASP A N 1
ATOM 722 C CA . ASP A 1 94 ? -7.909 -16.359 1.609 1.00 89.31 94 ASP A CA 1
ATOM 723 C C . ASP A 1 94 ? -7.939 -15.515 2.895 1.00 89.31 94 ASP A C 1
ATOM 725 O O . ASP A 1 94 ? -6.968 -14.842 3.245 1.00 89.31 94 ASP A O 1
ATOM 729 N N . ALA A 1 95 ? -9.049 -15.556 3.635 1.00 86.25 95 ALA A N 1
ATOM 730 C CA . ALA A 1 95 ? -9.246 -14.694 4.802 1.00 86.25 95 ALA A CA 1
ATOM 731 C C . ALA A 1 95 ? -8.247 -14.973 5.940 1.00 86.25 95 ALA A C 1
ATOM 733 O O . ALA A 1 95 ? -7.775 -14.035 6.593 1.00 86.25 95 ALA A O 1
ATOM 734 N N . ASP A 1 96 ? -7.908 -16.239 6.188 1.00 89.06 96 ASP A N 1
ATOM 735 C CA . ASP A 1 96 ? -6.976 -16.596 7.257 1.00 89.06 96 ASP A CA 1
ATOM 736 C C . ASP A 1 96 ? -5.531 -16.311 6.855 1.00 89.06 96 ASP A C 1
ATOM 738 O O . ASP A 1 96 ? -4.721 -15.886 7.683 1.00 89.06 96 ASP A O 1
ATOM 742 N N . GLU A 1 97 ? -5.208 -16.476 5.577 1.00 87.06 97 GLU A N 1
ATOM 743 C CA . GLU A 1 97 ? -3.939 -16.033 5.021 1.00 87.06 97 GLU A CA 1
ATOM 744 C C . GLU A 1 97 ? -3.763 -14.518 5.118 1.00 87.06 97 GLU A C 1
ATOM 746 O O . GLU A 1 97 ? -2.759 -14.063 5.665 1.00 87.06 97 GLU A O 1
ATOM 751 N N . VAL A 1 98 ? -4.759 -13.732 4.703 1.00 86.38 98 VAL A N 1
ATOM 752 C CA . VAL A 1 98 ? -4.737 -12.269 4.836 1.00 86.38 98 VAL A CA 1
ATOM 753 C C . VAL A 1 98 ? -4.528 -11.851 6.297 1.00 86.38 98 VAL A C 1
ATOM 755 O O . VAL A 1 98 ? -3.714 -10.967 6.574 1.00 86.38 98 VAL A O 1
ATOM 758 N N . ARG A 1 99 ? -5.183 -12.517 7.260 1.00 87.56 99 ARG A N 1
ATOM 759 C CA . ARG A 1 99 ? -4.951 -12.274 8.697 1.00 87.56 99 ARG A CA 1
ATOM 760 C C . ARG A 1 99 ? -3.513 -12.566 9.121 1.00 87.56 99 ARG A C 1
ATOM 762 O O . ARG A 1 99 ? -2.929 -11.768 9.857 1.00 87.56 99 ARG A O 1
ATOM 769 N N . ARG A 1 100 ? -2.927 -13.673 8.657 1.00 88.50 100 ARG A N 1
ATOM 770 C CA . ARG A 1 100 ? -1.520 -14.007 8.939 1.00 88.50 100 ARG A CA 1
ATOM 771 C C . ARG A 1 100 ? -0.570 -12.965 8.351 1.00 88.50 100 ARG A C 1
ATOM 773 O O . ARG A 1 100 ? 0.336 -12.519 9.051 1.00 88.50 100 ARG A O 1
ATOM 780 N N . LEU A 1 101 ? -0.817 -12.514 7.123 1.00 86.50 101 LEU A N 1
ATOM 781 C CA . LEU A 1 101 ? -0.033 -11.459 6.473 1.00 86.50 101 LEU A CA 1
ATOM 782 C C . LEU A 1 101 ? -0.113 -10.131 7.230 1.00 86.50 101 LEU A C 1
ATOM 784 O O . LEU A 1 101 ? 0.901 -9.469 7.448 1.00 86.50 101 LEU A O 1
ATOM 788 N N . LEU A 1 102 ? -1.302 -9.763 7.708 1.00 87.06 102 LEU A N 1
ATOM 789 C CA . LEU A 1 102 ? -1.491 -8.577 8.544 1.00 87.06 102 LEU A CA 1
ATOM 790 C C . LEU A 1 102 ? -0.686 -8.651 9.841 1.00 87.06 102 LEU A C 1
ATOM 792 O O . LEU A 1 102 ? -0.080 -7.649 10.238 1.00 87.06 102 LEU A O 1
ATOM 796 N N . ALA A 1 103 ? -0.678 -9.814 10.490 1.00 88.88 103 ALA A N 1
ATOM 797 C CA . ALA A 1 103 ? 0.067 -10.039 11.723 1.00 88.88 103 ALA A CA 1
ATOM 798 C C . ALA A 1 103 ? 1.589 -10.021 11.496 1.00 88.88 103 ALA A C 1
ATOM 800 O O . ALA A 1 103 ? 2.311 -9.454 12.311 1.00 88.88 103 ALA A O 1
ATOM 801 N N . ALA A 1 104 ? 2.062 -10.583 10.379 1.00 88.94 104 ALA A N 1
ATOM 802 C CA . ALA A 1 104 ? 3.483 -10.683 10.042 1.00 88.94 104 ALA A CA 1
ATOM 803 C C . ALA A 1 104 ? 4.062 -9.440 9.338 1.00 88.94 104 ALA A C 1
ATOM 805 O O . ALA A 1 104 ? 5.277 -9.329 9.196 1.00 88.94 104 ALA A O 1
ATOM 806 N N . SER A 1 105 ? 3.219 -8.513 8.870 1.00 93.31 105 SER A N 1
ATOM 807 C CA . SER A 1 105 ? 3.672 -7.286 8.201 1.00 93.31 105 SER A CA 1
ATOM 808 C C . SER A 1 105 ? 4.588 -6.450 9.098 1.00 93.31 105 SER A C 1
ATOM 810 O O . SER A 1 105 ? 4.335 -6.320 10.294 1.00 93.31 105 SER A O 1
ATOM 812 N N . ASN A 1 106 ? 5.600 -5.812 8.522 1.00 94.44 106 ASN A N 1
ATOM 813 C CA . ASN A 1 106 ? 6.539 -4.938 9.219 1.00 94.44 106 ASN A CA 1
ATOM 814 C C . ASN A 1 106 ? 6.090 -3.473 9.127 1.00 94.44 106 ASN A C 1
ATOM 816 O O . ASN A 1 106 ? 5.571 -3.075 8.084 1.00 94.44 106 ASN A O 1
ATOM 820 N N . PRO A 1 107 ? 6.272 -2.643 10.172 1.00 94.56 107 PRO A N 1
ATOM 821 C CA . PRO A 1 107 ? 6.173 -1.192 10.023 1.00 94.56 107 PRO A CA 1
ATOM 822 C C . PRO A 1 107 ? 7.085 -0.716 8.890 1.00 94.56 107 PRO A C 1
ATOM 824 O O . PRO A 1 107 ? 8.221 -1.176 8.793 1.00 94.56 107 PRO A O 1
ATOM 827 N N . SER A 1 108 ? 6.591 0.189 8.049 1.00 93.56 108 SER A N 1
ATOM 828 C CA . SER A 1 108 ? 7.372 0.743 6.946 1.00 93.56 108 SER A CA 1
ATOM 829 C C . SER A 1 108 ? 7.309 2.265 6.963 1.00 93.56 108 SER A C 1
ATOM 831 O O . SER A 1 108 ? 6.256 2.837 7.250 1.00 93.56 108 SER A O 1
ATOM 833 N N . ASP A 1 109 ? 8.434 2.916 6.670 1.00 92.81 109 ASP A N 1
ATOM 834 C CA . ASP A 1 109 ? 8.484 4.368 6.509 1.00 92.81 109 ASP A CA 1
ATOM 835 C C . ASP A 1 109 ? 7.830 4.744 5.170 1.00 92.81 109 ASP A C 1
ATOM 837 O O . ASP A 1 109 ? 8.367 4.403 4.114 1.00 92.81 109 ASP A O 1
ATOM 841 N N . PRO A 1 110 ? 6.696 5.464 5.156 1.00 92.88 110 PRO A N 1
ATOM 842 C CA . PRO A 1 110 ? 6.012 5.738 3.905 1.00 92.88 110 PRO A CA 1
ATOM 843 C C . PRO A 1 110 ? 6.767 6.716 2.979 1.00 92.88 110 PRO A C 1
ATOM 845 O O . PRO A 1 110 ? 6.460 6.797 1.783 1.00 92.88 110 PRO A O 1
ATOM 848 N N .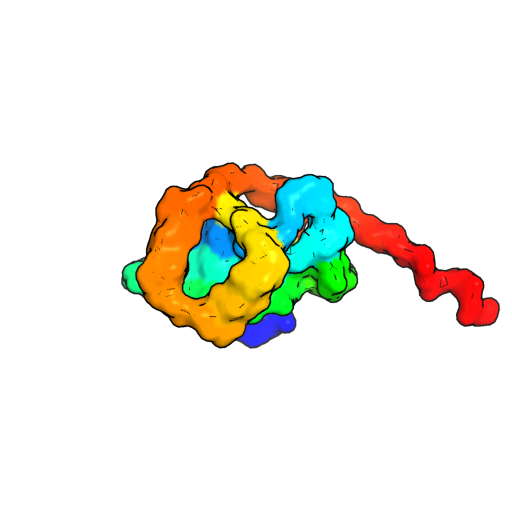 ALA A 1 111 ? 7.787 7.424 3.480 1.00 91.62 111 ALA A N 1
ATOM 849 C CA . ALA A 1 111 ? 8.653 8.272 2.659 1.00 91.62 111 ALA A CA 1
ATOM 850 C C . ALA A 1 111 ? 9.365 7.476 1.549 1.00 91.62 111 ALA A C 1
ATOM 852 O O . ALA A 1 111 ? 9.572 7.998 0.449 1.00 91.62 111 ALA A O 1
ATOM 853 N N . ILE A 1 112 ? 9.665 6.193 1.780 1.00 90.75 112 ILE A N 1
ATOM 854 C CA . ILE A 1 112 ? 10.401 5.352 0.822 1.00 90.75 112 ILE A CA 1
ATOM 855 C C . ILE A 1 112 ? 9.594 5.025 -0.442 1.00 90.75 112 ILE A C 1
ATOM 857 O O . ILE A 1 112 ? 10.179 4.636 -1.447 1.00 90.75 112 ILE A O 1
ATOM 861 N N . TYR A 1 113 ? 8.268 5.192 -0.413 1.00 90.50 113 TYR A N 1
ATOM 862 C CA . TYR A 1 113 ? 7.383 4.958 -1.561 1.00 90.50 113 TYR A CA 1
ATOM 863 C C . TYR A 1 113 ? 6.961 6.247 -2.270 1.00 90.50 113 TYR A C 1
ATOM 865 O O . TYR A 1 113 ? 6.502 6.209 -3.408 1.00 90.50 113 TYR A O 1
ATOM 873 N N . THR A 1 114 ? 7.106 7.393 -1.603 1.00 87.62 114 THR A N 1
ATOM 874 C CA . THR A 1 114 ? 6.714 8.710 -2.129 1.00 87.62 114 THR A CA 1
ATOM 875 C C . THR A 1 114 ? 7.889 9.491 -2.716 1.00 87.62 114 THR A C 1
ATOM 877 O O . THR A 1 114 ? 7.671 10.439 -3.468 1.00 87.62 114 THR A O 1
ATOM 880 N N . THR A 1 115 ? 9.123 9.070 -2.421 1.00 81.62 115 THR A N 1
ATOM 881 C CA . THR A 1 115 ? 10.372 9.695 -2.890 1.00 81.62 115 THR A CA 1
ATOM 882 C C . THR A 1 115 ? 11.160 8.827 -3.875 1.00 81.62 115 THR A C 1
ATOM 884 O O . THR A 1 115 ? 12.304 9.152 -4.191 1.00 81.62 115 THR A O 1
ATOM 887 N N . LEU A 1 116 ? 10.564 7.737 -4.383 1.00 67.50 116 LEU A N 1
ATOM 888 C CA . LEU A 1 116 ? 11.228 6.845 -5.338 1.00 67.50 116 LEU A CA 1
ATOM 889 C C . LEU A 1 116 ? 11.759 7.653 -6.536 1.00 67.50 116 LEU A C 1
ATOM 891 O O . LEU A 1 116 ? 10.992 8.412 -7.142 1.00 67.50 116 LEU A O 1
ATOM 895 N N 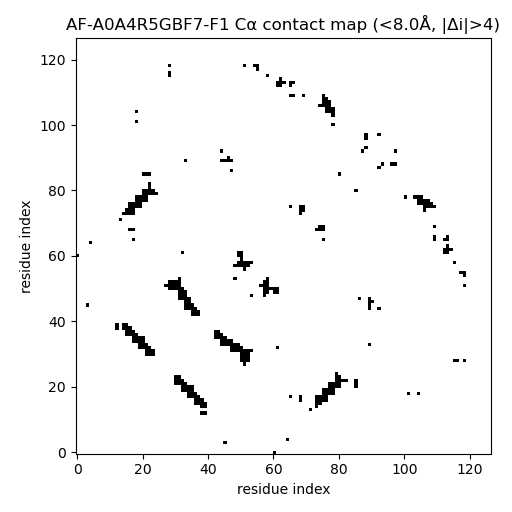. PRO A 1 117 ? 13.051 7.516 -6.890 1.00 57.69 117 PRO A N 1
ATOM 896 C CA . PRO A 1 117 ? 13.592 8.204 -8.048 1.00 57.69 117 PRO A CA 1
ATOM 897 C C . PRO A 1 117 ? 12.832 7.742 -9.291 1.00 57.69 117 PRO A C 1
ATOM 899 O O . PRO A 1 117 ? 12.507 6.561 -9.442 1.00 57.69 117 PRO A O 1
ATOM 902 N N . LYS A 1 118 ? 12.510 8.694 -10.172 1.00 56.03 118 LYS A N 1
ATOM 903 C CA . LYS A 1 118 ? 11.879 8.380 -11.455 1.00 56.03 118 LYS A CA 1
ATOM 904 C C . LYS A 1 118 ? 12.809 7.417 -12.202 1.00 56.03 118 LYS A C 1
ATOM 906 O O . LYS A 1 118 ? 13.993 7.744 -12.305 1.00 56.03 118 LYS A O 1
ATOM 911 N N . PRO A 1 119 ? 12.323 6.268 -12.704 1.00 54.53 119 PRO A N 1
ATOM 912 C CA . PRO A 1 119 ? 13.142 5.434 -13.572 1.00 54.53 119 PRO A CA 1
ATOM 913 C C . PRO A 1 119 ? 13.638 6.294 -14.740 1.00 54.53 119 PRO A C 1
ATOM 915 O O . PRO A 1 119 ? 12.862 7.070 -15.312 1.00 54.53 119 PRO A O 1
ATOM 918 N N . SER A 1 120 ? 14.941 6.224 -15.022 1.00 49.78 120 SER A N 1
ATOM 919 C CA . SER A 1 120 ? 15.573 6.893 -16.158 1.00 49.78 120 SER A CA 1
ATOM 920 C C . SER A 1 120 ? 14.813 6.501 -17.423 1.00 49.78 120 SER A C 1
ATOM 922 O O . SER A 1 120 ? 14.586 5.317 -17.667 1.00 49.78 120 SER A O 1
ATOM 924 N N . ARG A 1 121 ? 14.373 7.487 -18.212 1.00 52.00 121 ARG A N 1
ATOM 925 C CA . ARG A 1 121 ? 13.852 7.239 -19.561 1.00 52.00 121 ARG A CA 1
ATOM 926 C C . ARG A 1 121 ? 15.041 6.917 -20.460 1.00 52.00 121 ARG A C 1
ATOM 928 O O . ARG A 1 121 ? 15.526 7.804 -21.146 1.00 52.00 121 ARG A O 1
ATOM 935 N N . ASP A 1 122 ? 15.497 5.674 -20.444 1.00 51.91 122 ASP A N 1
ATOM 936 C CA . ASP A 1 122 ? 16.426 5.163 -21.454 1.00 51.91 122 ASP A CA 1
ATOM 937 C C . ASP A 1 122 ? 15.618 4.500 -22.587 1.00 51.91 122 ASP A C 1
ATOM 939 O O . ASP A 1 122 ? 15.783 3.319 -22.860 1.00 51.91 122 ASP A O 1
ATOM 943 N N . GLU A 1 123 ? 14.686 5.233 -23.212 1.00 49.59 123 GLU A N 1
ATOM 944 C CA . GLU A 1 123 ? 13.925 4.774 -24.396 1.00 49.59 123 GLU A CA 1
ATOM 945 C C . GLU A 1 123 ? 13.575 5.931 -25.361 1.00 49.59 123 GLU A C 1
ATOM 947 O O . GLU A 1 123 ? 12.503 5.955 -25.950 1.00 49.59 123 GLU A O 1
ATOM 952 N N . ASP A 1 124 ? 14.476 6.900 -25.550 1.00 45.22 124 ASP A N 1
ATOM 953 C CA . ASP A 1 124 ? 14.336 7.941 -26.588 1.00 45.22 124 ASP A CA 1
ATOM 954 C C . ASP A 1 124 ? 15.636 8.077 -27.421 1.00 45.22 124 ASP A C 1
ATOM 956 O O . ASP A 1 124 ? 16.102 9.180 -27.693 1.00 45.22 124 ASP A O 1
ATOM 960 N N . GLU A 1 125 ? 16.254 6.960 -27.835 1.00 42.19 125 GLU A N 1
ATOM 961 C CA . GLU A 1 125 ? 17.392 6.983 -28.781 1.00 42.19 125 GLU A CA 1
ATOM 962 C C . GLU A 1 125 ? 17.248 5.962 -29.922 1.00 42.19 125 GLU A C 1
ATOM 964 O O . GLU A 1 125 ? 18.187 5.259 -30.264 1.00 42.19 125 GLU A O 1
ATOM 969 N N . TRP A 1 126 ? 16.057 5.869 -30.522 1.00 50.84 126 TRP A N 1
ATOM 970 C CA . TRP A 1 126 ? 15.871 5.298 -31.867 1.00 50.84 126 TRP A CA 1
ATOM 971 C C . TRP A 1 126 ? 14.730 6.039 -32.586 1.00 50.84 126 TRP A C 1
ATOM 973 O O . TRP A 1 126 ? 13.617 5.523 -32.696 1.00 50.84 126 TRP A O 1
ATOM 983 N N . ALA A 1 127 ? 15.000 7.262 -33.051 1.00 47.91 127 ALA A N 1
ATOM 984 C CA . ALA A 1 127 ? 14.158 8.001 -33.996 1.00 47.91 127 ALA A CA 1
ATOM 985 C C . ALA A 1 127 ? 15.026 8.673 -35.066 1.00 47.91 127 ALA A C 1
ATOM 987 O O . ALA A 1 127 ? 16.071 9.250 -34.689 1.00 47.91 127 ALA A O 1
#

Mean predicted aligned error: 6.69 Å

pLDDT: mean 85.11, std 13.03, range [42.19, 96.62]

Radius of gyration: 14.72 Å; Cα contacts (8 Å, |Δi|>4): 197; chains: 1; bounding box: 33×29×46 Å

Foldseek 3Di:
DCVVVVVVVPDPFLAKAKEWEWQDDPCQQQIWTWIWIDGPNDIDTAAGQAGPVNAPVRLVVQLVVLVSCVVSVHFYWYDHDHPVCNNVCRVPPDPVVVVVRVVPTGGDDSVCSNVPPHPDPPPPPDD

Solvent-accessible surface area (backbone atoms only — not comparable to full-atom values): 7207 Å² total; per-residue (Å²): 112,65,74,58,55,64,54,55,73,70,58,80,58,81,53,48,35,39,36,39,37,23,50,51,90,86,48,68,80,60,21,48,23,26,41,38,39,37,38,86,92,46,76,49,78,36,61,74,66,24,19,37,60,60,41,73,66,8,30,49,46,36,21,52,55,49,48,57,35,50,78,59,70,25,55,44,26,36,38,72,37,54,63,68,52,44,54,47,48,44,74,60,70,47,72,68,56,51,51,50,49,64,70,69,35,40,86,43,71,60,64,71,50,62,64,60,75,76,79,77,84,88,81,85,87,86,131

Sequence (127 aa):
MQAVLSRLEKIEAPEGRLVLITDRQDERLQARYGALLTFGGEALVTAPAFGPAYGPEGARALAELTRWAQERGWPVRETVLSASDFVRVLAEPDADEVRRLLAASNPSDPAIYTTLPKPSRDEDEWA

Nearest PDB structures (foldseek):
  6y11-assembly2_X  TM=8.995E-01  e=1.471E-10  Thermus thermophilus
  1wsj-assembly3_C  TM=3.507E-01  e=1.912E-01  Escherichia coli
  2z1j-assembly1_A  TM=3.559E-01  e=1.797E-01  Escherichia coli
  2z1g-assembly1_A  TM=3.362E-01  e=2.613E-01  Escherichia coli
  2z1h-assembly1_A  TM=2.976E-01  e=2.167E-01  Escherichia coli